Protein AF-A0A7X3YCK4-F1 (afdb_monomer_lite)

Sequence (124 aa):
MWARGAPGFRAGRAHLFTDPRLAWAATYVLEARKTKKTKPAGSGEANAFGLFGTGGNVWEWTGSCWQRTYETGADPVSRRNCGVRVLQGEHRSYMPVFVRDIGSGGCSIRPMPGNFGFRVVRDL

Secondary structure (DSSP, 8-state):
---------------S-SSGGGHHHHHHHHSPPPP-----TT-S-B-TTS-BSTTSSSEEEEEEEEEEEEEETTEEEEEEEEEEEEEESSS-EEEE---SS-------SS-----EEE------

Foldseek 3Di:
DDDDDDPPPPPPPPQPDPDPVCSVVVCVVPPDDDDLAADPAPPDDADPVRHPQQAARAWAWDQAFDKDWDPDPPDIDIDTDRQWTWTGYVDIDIDGDDDVDPPPPDDCPDDPSPGHDHDDDDDD

pLDDT: mean 75.72, std 18.62, range [26.47, 97.06]

Structure (mmCIF, N/CA/C/O backbone):
data_AF-A0A7X3YCK4-F1
#
_entry.id   AF-A0A7X3YCK4-F1
#
loop_
_atom_site.group_PDB
_atom_site.id
_atom_site.type_symbol
_atom_site.label_atom_id
_atom_site.label_alt_id
_atom_site.label_comp_id
_atom_site.label_asym_id
_atom_site.label_entity_id
_atom_site.label_seq_id
_atom_site.pdbx_PDB_ins_code
_atom_site.Cartn_x
_atom_site.Cartn_y
_atom_site.Cartn_z
_atom_site.occupancy
_atom_site.B_iso_or_equiv
_atom_site.auth_seq_id
_atom_site.auth_comp_id
_atom_site.auth_asym_id
_atom_site.auth_atom_id
_atom_site.pdbx_PDB_model_num
ATOM 1 N N . MET A 1 1 ? -14.922 36.651 52.379 1.00 32.84 1 MET A N 1
ATOM 2 C CA . MET A 1 1 ? -15.053 37.677 51.327 1.00 32.84 1 MET A CA 1
ATOM 3 C C . MET A 1 1 ? -13.773 37.656 50.481 1.00 32.84 1 MET A C 1
ATOM 5 O O . MET A 1 1 ? -12.752 38.116 50.955 1.00 32.84 1 MET A O 1
ATOM 9 N N . TRP A 1 2 ? -13.872 37.075 49.276 1.00 26.47 2 TRP A N 1
ATOM 10 C CA . TRP A 1 2 ? -13.048 37.269 48.064 1.00 26.47 2 TRP A CA 1
ATOM 11 C C . TRP A 1 2 ? -11.652 36.624 47.957 1.00 26.47 2 TRP A C 1
ATOM 13 O O . TRP A 1 2 ? -10.751 36.809 48.766 1.00 26.47 2 TRP A O 1
ATOM 23 N N . ALA A 1 3 ? -11.534 35.863 46.866 1.00 38.97 3 ALA A N 1
ATOM 24 C CA . ALA A 1 3 ? -10.400 35.099 46.377 1.00 38.97 3 ALA A CA 1
ATOM 25 C C . ALA A 1 3 ? -9.369 35.971 45.651 1.00 38.97 3 ALA A C 1
ATOM 27 O O . ALA A 1 3 ? -9.733 36.986 45.062 1.00 38.97 3 ALA A O 1
ATOM 28 N N . ARG A 1 4 ? -8.128 35.484 45.541 1.00 36.50 4 ARG A N 1
ATOM 29 C CA . ARG A 1 4 ? -7.307 35.691 44.339 1.00 36.50 4 ARG A CA 1
ATOM 30 C C . ARG A 1 4 ? -6.589 34.394 43.988 1.00 36.50 4 ARG A C 1
ATOM 32 O O . ARG A 1 4 ? -5.555 34.061 44.554 1.00 36.50 4 ARG A O 1
ATOM 39 N N . GLY A 1 5 ? -7.210 33.649 43.074 1.00 33.53 5 GLY A N 1
ATOM 40 C CA . GLY A 1 5 ? -6.580 32.532 42.387 1.00 33.53 5 GLY A CA 1
ATOM 41 C C . GLY A 1 5 ? -5.366 33.017 41.601 1.00 33.53 5 GLY A C 1
ATOM 42 O O . GLY A 1 5 ? -5.379 34.109 41.028 1.00 33.53 5 GLY A O 1
ATOM 43 N N . ALA A 1 6 ? -4.317 32.198 41.597 1.00 36.75 6 ALA A N 1
ATOM 44 C CA . ALA A 1 6 ? -3.187 32.376 40.703 1.00 36.75 6 ALA A CA 1
ATOM 45 C C . ALA A 1 6 ? -3.699 32.463 39.254 1.00 36.75 6 ALA A C 1
ATOM 47 O O . ALA A 1 6 ? -4.613 31.712 38.892 1.00 36.75 6 ALA A O 1
ATOM 48 N N . PRO A 1 7 ? -3.162 33.370 38.421 1.00 36.12 7 PRO A N 1
ATOM 49 C CA . PRO A 1 7 ? -3.589 33.471 37.040 1.00 36.12 7 PRO A CA 1
ATOM 50 C C . PRO A 1 7 ? -3.271 32.148 36.347 1.00 3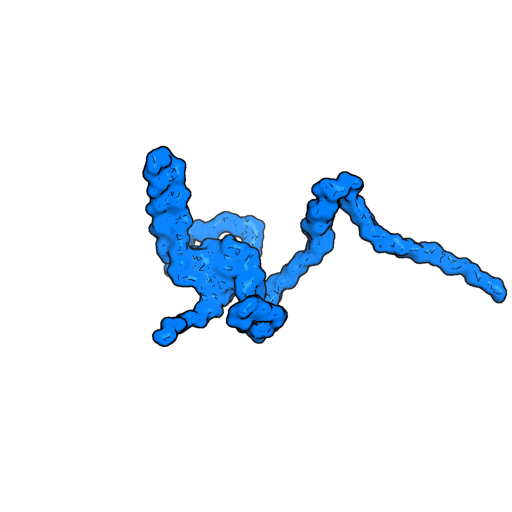6.12 7 PRO A C 1
ATOM 52 O O . PRO A 1 7 ? -2.113 31.758 36.198 1.00 36.12 7 PRO A O 1
ATOM 55 N N . GLY A 1 8 ? -4.329 31.438 35.957 1.00 35.50 8 GLY A N 1
ATOM 56 C CA . GLY A 1 8 ? -4.221 30.280 35.093 1.00 35.50 8 GLY A CA 1
ATOM 57 C C . GLY A 1 8 ? -3.526 30.710 33.811 1.00 35.50 8 GLY A C 1
ATOM 58 O O . GLY A 1 8 ? -4.070 31.502 33.039 1.00 35.50 8 GLY A O 1
ATOM 59 N N . PHE A 1 9 ? -2.319 30.193 33.589 1.00 37.59 9 PHE A N 1
ATOM 60 C CA . PHE A 1 9 ? -1.688 30.223 32.282 1.00 37.59 9 PHE A CA 1
ATOM 61 C C . PHE A 1 9 ? -2.628 29.498 31.319 1.00 37.59 9 PHE A C 1
ATOM 63 O O . PHE A 1 9 ? -2.684 28.269 31.275 1.00 37.59 9 PHE A O 1
ATOM 70 N N . ARG A 1 10 ? -3.405 30.263 30.548 1.00 44.47 10 ARG A N 1
ATOM 71 C CA . ARG A 1 10 ? -3.998 29.745 29.321 1.00 44.47 10 ARG A CA 1
ATOM 72 C C . ARG A 1 10 ? -2.817 29.361 28.445 1.00 44.47 10 ARG A C 1
ATOM 74 O O . ARG A 1 10 ? -2.119 30.239 27.947 1.00 44.47 10 ARG A O 1
ATOM 81 N N . ALA A 1 11 ? -2.575 28.063 28.300 1.00 45.72 11 ALA A N 1
ATOM 82 C CA . ALA A 1 11 ? -1.629 27.532 27.334 1.00 45.72 11 ALA A CA 1
ATOM 83 C C . ALA A 1 11 ? -2.154 27.840 25.921 1.00 45.72 11 ALA A C 1
ATOM 85 O O . ALA A 1 11 ? -2.737 26.993 25.249 1.00 45.72 11 ALA A O 1
ATOM 86 N N . GLY A 1 12 ? -2.003 29.092 25.482 1.00 46.66 12 GLY A N 1
ATOM 87 C CA . GLY A 1 12 ? -2.001 29.414 24.066 1.00 46.66 12 GLY A CA 1
ATOM 88 C C . GLY A 1 12 ? -0.869 28.608 23.446 1.00 46.66 12 GLY A C 1
ATOM 89 O O . GLY A 1 12 ? 0.235 28.599 23.991 1.00 46.66 12 GLY A O 1
ATOM 90 N N . ARG A 1 13 ? -1.156 27.859 22.375 1.00 59.62 13 ARG A N 1
ATOM 91 C CA . ARG A 1 13 ? -0.141 27.075 21.661 1.00 59.62 13 ARG A CA 1
ATOM 92 C C . ARG A 1 13 ? 1.028 28.008 21.351 1.00 59.62 13 ARG A C 1
ATOM 94 O O . ARG A 1 13 ? 0.861 28.925 20.553 1.00 59.62 13 ARG A O 1
ATOM 101 N N . ALA A 1 14 ? 2.170 27.806 22.008 1.00 61.19 14 ALA A N 1
ATOM 102 C CA . ALA A 1 14 ? 3.365 28.579 21.719 1.00 61.19 14 ALA A CA 1
ATOM 103 C C . ALA A 1 14 ? 3.671 28.397 20.230 1.00 61.19 14 ALA A C 1
ATOM 105 O O . ALA A 1 14 ? 3.872 27.273 19.762 1.00 61.19 14 ALA A O 1
ATOM 106 N N . HIS A 1 15 ? 3.612 29.487 19.473 1.00 66.25 15 HIS A N 1
ATOM 107 C CA . HIS A 1 15 ? 3.941 29.456 18.060 1.00 66.25 15 HIS A CA 1
ATOM 108 C C . HIS A 1 15 ? 5.436 29.148 17.948 1.00 66.25 15 HIS A C 1
ATOM 110 O O . HIS A 1 15 ? 6.265 29.986 18.288 1.00 66.25 15 HIS A O 1
ATOM 116 N N . LEU A 1 16 ? 5.778 27.932 17.505 1.00 74.06 16 LEU A N 1
ATOM 117 C CA . LEU A 1 16 ? 7.174 27.527 17.287 1.00 74.06 16 LEU A CA 1
ATOM 118 C C . LEU A 1 16 ? 7.878 28.432 16.264 1.00 74.06 16 LEU A C 1
ATOM 120 O O . LEU A 1 16 ? 9.092 28.593 16.319 1.00 74.06 16 LEU A O 1
ATOM 124 N N . PHE A 1 17 ? 7.103 29.039 15.361 1.00 80.38 17 PHE A N 1
ATOM 125 C CA . PHE A 1 17 ? 7.555 30.023 14.386 1.00 80.38 17 PHE A CA 1
ATOM 126 C C . PHE A 1 17 ? 6.592 31.209 14.361 1.00 80.38 17 PHE A C 1
ATOM 128 O O . PHE A 1 17 ? 5.380 31.027 14.462 1.00 80.38 17 PHE A O 1
ATOM 135 N N . THR A 1 18 ? 7.130 32.415 14.196 1.00 81.56 18 THR A N 1
ATOM 136 C CA . THR A 1 18 ? 6.361 33.666 14.116 1.00 81.56 18 THR A CA 1
ATOM 137 C C . THR A 1 18 ? 5.949 34.034 12.688 1.00 81.56 18 THR A C 1
ATOM 139 O O . THR A 1 18 ? 4.989 34.781 12.517 1.00 81.56 18 THR A O 1
ATOM 142 N N . ASP A 1 19 ? 6.625 33.502 11.660 1.00 86.00 19 ASP A N 1
ATOM 143 C CA . ASP A 1 19 ? 6.233 33.696 10.257 1.00 86.00 19 ASP A CA 1
ATOM 144 C C . ASP A 1 19 ? 5.013 32.813 9.916 1.00 86.00 19 ASP A C 1
ATOM 146 O O . ASP A 1 19 ? 5.108 31.582 10.006 1.00 86.00 19 ASP A O 1
ATOM 150 N N . PRO A 1 20 ? 3.876 33.388 9.477 1.00 83.75 20 PRO A N 1
ATOM 151 C CA . PRO A 1 20 ? 2.691 32.620 9.096 1.00 83.75 20 PRO A CA 1
ATOM 152 C C . PRO A 1 20 ? 2.941 31.627 7.950 1.00 83.75 20 PRO A C 1
ATOM 154 O O . PRO A 1 20 ? 2.251 30.611 7.867 1.00 83.75 20 PRO A O 1
ATOM 157 N N . ARG A 1 21 ? 3.959 31.842 7.104 1.00 85.25 21 ARG A N 1
ATOM 158 C CA . ARG A 1 21 ? 4.362 30.882 6.059 1.00 85.25 21 ARG A CA 1
ATOM 159 C C . ARG A 1 21 ? 4.951 29.592 6.621 1.00 85.25 21 ARG A C 1
ATOM 161 O O . ARG A 1 21 ? 4.995 28.594 5.910 1.00 85.25 21 ARG A O 1
ATOM 168 N N . LEU A 1 22 ? 5.397 29.598 7.876 1.00 83.56 22 LEU A N 1
ATOM 169 C CA . LEU A 1 22 ? 5.973 28.447 8.575 1.00 83.56 22 LEU A CA 1
ATOM 170 C C . LEU A 1 22 ? 4.986 27.793 9.549 1.00 83.56 22 LEU A C 1
ATOM 172 O O . LEU A 1 22 ? 5.351 26.851 10.254 1.00 83.56 22 LEU A O 1
ATOM 176 N N . ALA A 1 23 ? 3.722 28.231 9.570 1.00 79.62 23 ALA A N 1
ATOM 177 C CA . ALA A 1 23 ? 2.696 27.636 10.423 1.00 79.62 23 ALA A CA 1
ATOM 178 C C . ALA A 1 23 ? 2.536 26.121 10.179 1.00 79.62 23 ALA A C 1
ATOM 180 O O . ALA A 1 23 ? 2.332 25.365 11.125 1.00 79.62 23 ALA A O 1
ATOM 181 N N . TRP A 1 24 ? 2.719 25.662 8.935 1.00 80.06 24 TRP A N 1
ATOM 182 C CA . TRP A 1 24 ? 2.699 24.238 8.582 1.00 80.06 24 TRP A CA 1
ATOM 183 C C . TRP A 1 24 ? 3.881 23.450 9.176 1.00 80.06 24 TRP A C 1
ATOM 185 O O . TRP A 1 24 ? 3.744 22.266 9.471 1.00 80.06 24 TRP A O 1
ATOM 195 N N . ALA A 1 25 ? 5.043 24.081 9.371 1.00 81.38 25 ALA A N 1
ATOM 196 C CA . ALA A 1 25 ? 6.237 23.418 9.893 1.00 81.38 25 ALA A CA 1
ATOM 197 C C . ALA A 1 25 ? 6.115 23.157 11.400 1.00 81.38 25 ALA A C 1
ATOM 199 O O . ALA A 1 25 ? 6.599 22.141 11.899 1.00 81.38 25 ALA A O 1
ATOM 200 N N . ALA A 1 26 ? 5.404 24.031 12.123 1.00 77.44 26 ALA A N 1
ATOM 201 C CA . ALA A 1 26 ? 5.047 23.786 13.518 1.00 77.44 26 ALA A CA 1
ATOM 202 C C . ALA A 1 26 ? 4.198 22.513 13.660 1.00 77.44 26 ALA A C 1
ATOM 204 O O . ALA A 1 26 ? 4.383 21.762 14.616 1.00 77.44 26 ALA A O 1
ATOM 205 N N . THR A 1 27 ? 3.330 22.225 12.684 1.00 72.94 27 THR A N 1
ATOM 206 C CA . THR A 1 27 ? 2.539 20.989 12.634 1.00 72.94 27 THR A CA 1
ATOM 207 C C . THR A 1 27 ? 3.434 19.750 12.659 1.00 72.94 27 THR A C 1
ATOM 209 O O . THR A 1 27 ? 3.176 18.840 13.433 1.00 72.94 27 THR A O 1
ATOM 212 N N . TYR A 1 28 ? 4.551 19.744 11.925 1.00 71.38 28 TYR A N 1
ATOM 213 C CA . TYR A 1 28 ? 5.476 18.603 11.897 1.00 71.38 28 TYR A CA 1
ATOM 214 C C . TYR A 1 28 ? 6.107 18.287 13.264 1.00 71.38 28 TYR A C 1
ATOM 216 O O . TYR A 1 28 ? 6.343 17.127 13.595 1.00 71.38 28 TYR A O 1
ATOM 224 N N . VAL A 1 29 ? 6.397 19.318 14.061 1.00 74.88 29 VAL A N 1
ATOM 225 C CA . VAL A 1 29 ? 7.022 19.170 15.386 1.00 74.88 29 VAL A CA 1
ATOM 226 C C . VAL A 1 29 ? 5.985 18.842 16.461 1.00 74.88 29 VAL A C 1
ATOM 228 O O . VAL A 1 29 ? 6.278 18.103 17.399 1.00 74.88 29 VAL A O 1
ATOM 231 N N . LEU A 1 30 ? 4.782 19.407 16.338 1.00 74.38 30 LEU A N 1
ATOM 232 C CA . LEU A 1 30 ? 3.725 19.302 17.344 1.00 74.38 30 LEU A CA 1
ATOM 233 C C . LEU A 1 30 ? 2.806 18.098 17.136 1.00 74.38 30 LEU A C 1
ATOM 235 O O . LEU A 1 30 ? 2.142 17.678 18.086 1.00 74.38 30 LEU A O 1
ATOM 239 N N . GLU A 1 31 ? 2.731 17.546 15.924 1.00 74.25 31 GLU A N 1
ATOM 240 C CA . GLU A 1 31 ? 1.935 16.354 15.671 1.00 74.25 31 GLU A CA 1
ATOM 241 C C . GLU A 1 31 ? 2.469 15.174 16.479 1.00 74.25 31 GLU A C 1
ATOM 243 O O . GLU A 1 31 ? 3.630 14.764 16.386 1.00 74.25 31 GLU A O 1
ATOM 248 N N . ALA A 1 32 ? 1.581 14.601 17.290 1.00 69.12 32 ALA A N 1
ATOM 249 C CA . ALA A 1 32 ? 1.892 13.402 18.037 1.00 69.12 32 ALA A CA 1
ATOM 250 C C . ALA A 1 32 ? 2.276 12.282 17.064 1.00 69.12 32 ALA A C 1
ATOM 252 O O . ALA A 1 32 ? 1.579 12.014 16.082 1.00 69.12 32 ALA A O 1
ATOM 253 N N . ARG A 1 33 ? 3.371 11.578 17.370 1.00 67.06 33 ARG A N 1
ATOM 254 C CA . ARG A 1 33 ? 3.748 10.368 16.636 1.00 67.06 33 ARG A CA 1
ATOM 255 C C . ARG A 1 33 ? 2.565 9.405 16.613 1.00 67.06 33 ARG A C 1
ATOM 257 O O . ARG A 1 33 ? 2.134 8.925 17.663 1.00 67.06 33 ARG A O 1
ATOM 264 N N . LYS A 1 34 ? 2.071 9.088 15.413 1.00 67.81 34 LYS A N 1
ATOM 265 C CA . LYS A 1 34 ? 1.031 8.073 15.240 1.00 67.81 34 LYS A CA 1
ATOM 266 C C . LYS A 1 34 ? 1.504 6.749 15.840 1.00 67.81 34 LYS A C 1
ATOM 268 O O . LYS A 1 34 ? 2.651 6.331 15.651 1.00 67.81 34 LYS A O 1
ATOM 273 N N . THR A 1 35 ? 0.608 6.087 16.568 1.00 71.94 35 THR A N 1
ATOM 274 C CA . THR A 1 35 ? 0.858 4.733 17.064 1.00 71.94 35 THR A CA 1
ATOM 275 C C . THR A 1 35 ? 1.128 3.796 15.891 1.00 71.94 35 THR A C 1
ATOM 277 O O . THR A 1 35 ? 0.390 3.790 14.909 1.00 71.94 35 THR A O 1
ATOM 280 N N . LYS A 1 36 ? 2.181 2.984 16.005 1.00 73.06 36 LYS A N 1
ATOM 281 C CA . LYS A 1 36 ? 2.497 1.932 15.031 1.00 73.06 36 LYS A CA 1
ATOM 282 C C . LYS A 1 36 ? 1.724 0.632 15.295 1.00 73.06 36 LYS A C 1
ATOM 284 O O . LYS A 1 36 ? 2.047 -0.387 14.699 1.00 73.06 36 LYS A O 1
ATOM 289 N N . LYS A 1 37 ? 0.749 0.617 16.211 1.00 83.50 37 LYS A N 1
ATOM 290 C CA . LYS A 1 37 ? -0.068 -0.577 16.475 1.00 83.50 37 LYS A CA 1
ATOM 291 C C . LYS A 1 37 ? -1.118 -0.755 15.385 1.00 83.50 37 LYS A C 1
ATOM 293 O O . LYS A 1 37 ? -1.731 0.224 14.955 1.00 83.50 37 LYS A O 1
ATOM 298 N N . THR A 1 38 ? -1.345 -2.001 14.986 1.00 87.38 38 THR A N 1
ATOM 299 C CA . THR A 1 38 ? -2.475 -2.331 14.124 1.00 87.38 38 THR A CA 1
ATOM 300 C C . THR A 1 38 ? -3.797 -2.124 14.866 1.00 87.38 38 THR A C 1
ATOM 302 O O . THR A 1 38 ? -3.873 -2.164 16.096 1.00 87.38 38 THR A O 1
ATOM 305 N N . LYS A 1 39 ? -4.849 -1.870 14.096 1.00 89.69 39 LYS A N 1
ATOM 306 C CA . LYS A 1 39 ? -6.242 -1.771 14.527 1.00 89.69 39 LYS A CA 1
ATOM 307 C C . LYS A 1 39 ? -7.018 -2.975 13.977 1.00 89.69 39 LYS A C 1
ATOM 309 O O . LYS A 1 39 ? -6.607 -3.519 12.945 1.00 89.69 39 LYS A O 1
ATOM 314 N N . PRO A 1 40 ? -8.144 -3.368 14.604 1.00 92.75 40 PRO A N 1
ATOM 315 C CA . PRO A 1 40 ? -9.044 -4.374 14.045 1.00 92.75 40 PRO A CA 1
ATOM 316 C C . PRO A 1 40 ? -9.421 -4.058 12.590 1.00 92.75 40 PRO A C 1
ATOM 318 O O . PRO A 1 40 ? -9.584 -2.890 12.224 1.00 92.75 40 PRO A O 1
ATOM 321 N N . ALA A 1 41 ? -9.566 -5.087 11.756 1.00 90.25 41 ALA A N 1
ATOM 322 C CA . ALA A 1 41 ? -10.019 -4.913 10.378 1.00 90.25 41 ALA A CA 1
ATOM 323 C C . ALA A 1 41 ? -11.387 -4.203 10.341 1.00 90.25 41 ALA A C 1
ATOM 325 O O . ALA A 1 41 ? -12.221 -4.419 11.215 1.00 90.25 41 ALA A O 1
ATOM 326 N N . GLY A 1 42 ? -11.599 -3.325 9.358 1.00 88.94 42 GLY A N 1
ATOM 327 C CA . GLY A 1 42 ? -12.822 -2.514 9.274 1.00 88.94 42 GLY A CA 1
ATOM 328 C C . GLY A 1 42 ? -12.858 -1.295 10.205 1.00 88.94 42 GLY A C 1
ATOM 329 O O . GLY A 1 42 ? -13.832 -0.556 10.193 1.00 88.94 42 GLY A O 1
ATOM 330 N N . SER A 1 43 ? -11.809 -1.044 10.996 1.00 89.75 43 SER A N 1
ATOM 331 C CA . SER A 1 43 ? -11.736 0.172 11.815 1.00 89.75 43 SER A CA 1
ATOM 332 C C . SER A 1 43 ? -11.585 1.434 10.959 1.00 89.75 43 SER A C 1
ATOM 334 O O . SER A 1 43 ? -10.785 1.463 10.022 1.00 89.75 43 SER A O 1
ATOM 336 N N . GLY A 1 44 ? -12.240 2.517 11.384 1.00 86.62 44 GLY A N 1
ATOM 337 C CA . GLY A 1 44 ? -12.177 3.824 10.729 1.00 86.62 44 GLY A CA 1
ATOM 338 C C . GLY A 1 44 ? -13.265 4.004 9.675 1.00 86.62 44 GLY A C 1
ATOM 339 O O . GLY A 1 44 ? -14.268 3.298 9.680 1.00 86.62 44 GLY A O 1
ATOM 340 N N . GLU A 1 45 ? -13.066 4.972 8.789 1.00 90.44 45 GLU A N 1
ATOM 341 C CA . GLU A 1 45 ? -14.013 5.279 7.71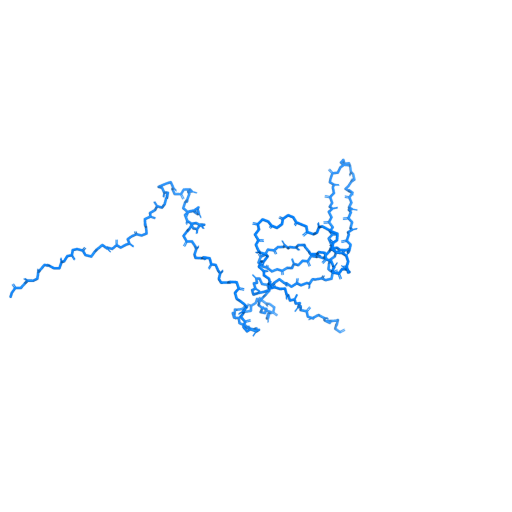8 1.00 90.44 45 GLU A CA 1
ATOM 342 C C . GLU A 1 45 ? -13.659 4.518 6.438 1.00 90.44 45 GLU A C 1
ATOM 344 O O . GLU A 1 45 ? -12.482 4.320 6.110 1.00 90.44 45 GLU A O 1
ATOM 349 N N . ALA A 1 46 ? -14.692 4.087 5.718 1.00 94.94 46 ALA A N 1
ATOM 350 C CA . ALA A 1 46 ? -14.537 3.532 4.385 1.00 94.94 46 ALA A CA 1
ATOM 351 C C . ALA A 1 46 ? -14.306 4.647 3.359 1.00 94.94 46 ALA A C 1
ATOM 353 O O . ALA A 1 46 ? -14.829 5.753 3.488 1.00 94.94 46 ALA A O 1
ATOM 354 N N . ASN A 1 47 ? -13.559 4.337 2.301 1.00 92.69 47 ASN A N 1
ATOM 355 C CA . ASN A 1 47 ? -13.500 5.203 1.127 1.00 92.69 47 ASN A CA 1
ATOM 356 C C . ASN A 1 47 ? -14.809 5.128 0.308 1.00 92.69 47 ASN A C 1
ATOM 358 O O . ASN A 1 47 ? -15.709 4.345 0.611 1.00 92.69 47 ASN A O 1
ATOM 362 N N . ALA A 1 48 ? -14.892 5.901 -0.780 1.00 97.06 48 ALA A N 1
ATOM 363 C CA . ALA A 1 48 ? -16.062 5.946 -1.667 1.00 97.06 48 ALA A CA 1
ATOM 364 C C . ALA A 1 48 ? -16.465 4.587 -2.286 1.00 97.06 48 ALA A C 1
ATOM 366 O O . ALA A 1 48 ? -17.567 4.457 -2.806 1.00 97.06 48 ALA A O 1
ATOM 367 N N . PHE A 1 49 ? -15.595 3.574 -2.218 1.00 94.88 49 PHE A N 1
ATOM 368 C CA . PHE A 1 49 ? -15.839 2.215 -2.710 1.00 94.88 49 PHE A CA 1
ATOM 369 C C . PHE A 1 49 ? -16.195 1.223 -1.590 1.00 94.88 49 PHE A C 1
ATOM 371 O O . PHE A 1 49 ? -16.224 0.018 -1.824 1.00 94.88 49 PHE A O 1
ATOM 378 N N . GLY A 1 50 ? -16.414 1.697 -0.359 1.00 95.06 50 GLY A N 1
ATOM 379 C CA . GLY A 1 50 ? -16.712 0.837 0.788 1.00 95.06 50 GLY A CA 1
ATOM 380 C C . GLY A 1 50 ? -15.492 0.093 1.347 1.00 95.06 50 GLY A C 1
ATOM 381 O O . GLY A 1 50 ? -15.650 -0.840 2.133 1.00 95.06 50 GLY A O 1
ATOM 382 N N . LEU A 1 51 ? -14.267 0.472 0.960 1.00 93.56 51 LEU A N 1
ATOM 383 C CA . LEU A 1 51 ? -13.044 -0.183 1.429 1.00 93.56 51 LEU A CA 1
ATOM 384 C C . LEU A 1 51 ? -12.479 0.520 2.664 1.00 93.56 51 LEU A C 1
ATOM 386 O O . LEU A 1 51 ? -12.256 1.730 2.662 1.00 93.56 51 LEU A O 1
ATOM 390 N N . PHE A 1 52 ? -12.167 -0.268 3.691 1.00 94.19 52 PHE A N 1
ATOM 391 C CA . PHE A 1 52 ? -11.553 0.199 4.933 1.00 94.19 52 PHE A CA 1
ATOM 392 C C . PHE A 1 52 ? -10.035 0.001 4.923 1.00 94.19 52 PHE A C 1
ATOM 394 O O . PHE A 1 52 ? -9.525 -0.986 4.380 1.00 94.19 52 PHE A O 1
ATOM 401 N N . GLY A 1 53 ? -9.321 0.909 5.593 1.00 88.94 53 GLY A N 1
ATOM 402 C CA . GLY A 1 53 ? -7.897 0.748 5.902 1.00 88.94 53 GLY A CA 1
ATOM 403 C C . GLY A 1 53 ? -6.936 0.901 4.719 1.00 88.94 53 GLY A C 1
ATOM 404 O O . GLY A 1 53 ? -5.764 0.599 4.873 1.00 88.94 53 GLY A O 1
ATOM 405 N N . THR A 1 54 ? -7.373 1.400 3.559 1.00 88.88 54 THR A N 1
ATOM 406 C CA . THR A 1 54 ? -6.529 1.477 2.345 1.00 88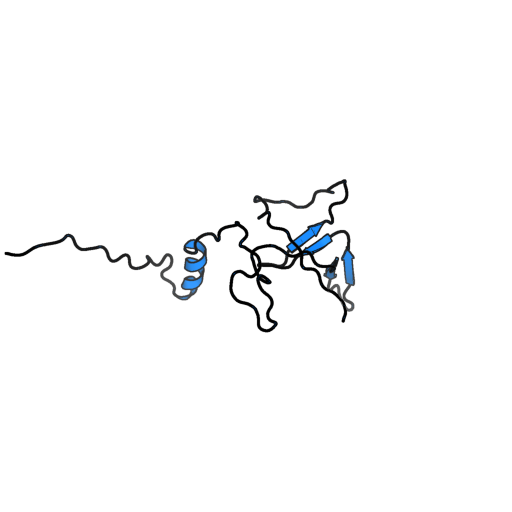.88 54 THR A CA 1
ATOM 407 C C . THR A 1 54 ? -5.371 2.484 2.429 1.00 88.88 54 THR A C 1
ATOM 409 O O . THR A 1 54 ? -4.503 2.485 1.564 1.00 88.88 54 THR A O 1
ATOM 412 N N . GLY A 1 55 ? -5.355 3.362 3.437 1.00 84.12 55 GLY A N 1
ATOM 413 C CA . GLY A 1 55 ? -4.345 4.414 3.620 1.00 84.12 55 GLY A CA 1
ATOM 414 C C . GLY A 1 55 ? -3.615 4.365 4.963 1.00 84.12 55 GLY A C 1
ATOM 415 O O . GLY A 1 55 ? -3.056 5.373 5.377 1.00 84.12 55 GLY A O 1
ATOM 416 N N . GLY A 1 56 ? -3.662 3.243 5.688 1.00 82.81 56 GLY A N 1
ATOM 417 C CA . GLY A 1 56 ? -3.049 3.113 7.013 1.00 82.81 56 GLY A CA 1
ATOM 418 C C . GLY A 1 56 ? -3.276 1.733 7.630 1.00 82.81 56 GLY A C 1
ATOM 419 O O . GLY A 1 56 ? -3.744 0.829 6.956 1.00 82.81 56 GLY A O 1
ATOM 420 N N . ASN A 1 57 ? -2.981 1.566 8.924 1.00 88.06 57 ASN A N 1
ATOM 421 C CA . ASN A 1 57 ? -2.985 0.276 9.646 1.00 88.06 57 ASN A CA 1
ATOM 422 C C . ASN A 1 57 ? -1.796 -0.633 9.280 1.00 88.06 57 ASN A C 1
ATOM 424 O O . ASN A 1 57 ? -0.941 -0.910 10.127 1.00 88.06 57 ASN A O 1
ATOM 428 N N . VAL A 1 58 ? -1.729 -1.045 8.015 1.00 88.44 58 VAL A N 1
ATOM 429 C CA . VAL A 1 58 ? -0.678 -1.897 7.449 1.00 88.44 58 VAL A CA 1
ATOM 430 C C . VAL A 1 58 ? -0.274 -1.371 6.072 1.00 88.44 58 VAL A C 1
ATOM 432 O O . VAL A 1 58 ? -1.057 -0.704 5.400 1.00 88.44 58 VAL A O 1
ATOM 435 N N . TRP A 1 59 ? 0.933 -1.702 5.629 1.00 89.88 59 TRP A N 1
ATOM 436 C CA . TRP A 1 59 ? 1.253 -1.669 4.207 1.00 89.88 59 TRP A CA 1
ATOM 437 C C . TRP A 1 59 ? 0.734 -2.937 3.533 1.00 89.88 59 TRP A C 1
ATOM 439 O O . TRP A 1 59 ? 1.037 -4.042 3.980 1.00 89.88 59 TRP A O 1
ATOM 449 N N . GLU A 1 60 ? -0.015 -2.782 2.449 1.00 92.19 60 GLU A N 1
ATOM 450 C CA . GLU A 1 60 ? -0.584 -3.877 1.671 1.00 92.19 60 GLU A CA 1
ATOM 451 C C . GLU A 1 60 ? 0.343 -4.241 0.501 1.00 92.19 60 GLU A C 1
ATOM 453 O O . GLU A 1 60 ? 0.678 -3.398 -0.340 1.00 92.19 60 GLU A O 1
ATOM 458 N N . TRP A 1 61 ? 0.763 -5.508 0.444 1.00 92.38 61 TRP A N 1
ATOM 459 C CA . TRP A 1 61 ? 1.463 -6.075 -0.710 1.00 92.38 61 TRP A CA 1
ATOM 460 C C . TRP A 1 61 ? 0.575 -6.046 -1.954 1.00 92.38 61 TRP A C 1
ATOM 462 O O . TRP A 1 61 ? -0.597 -6.416 -1.900 1.00 92.38 61 TRP A O 1
ATOM 472 N N . THR A 1 62 ? 1.158 -5.664 -3.092 1.00 93.50 62 THR A N 1
ATOM 473 C CA . THR A 1 62 ? 0.478 -5.697 -4.393 1.00 93.50 62 THR A CA 1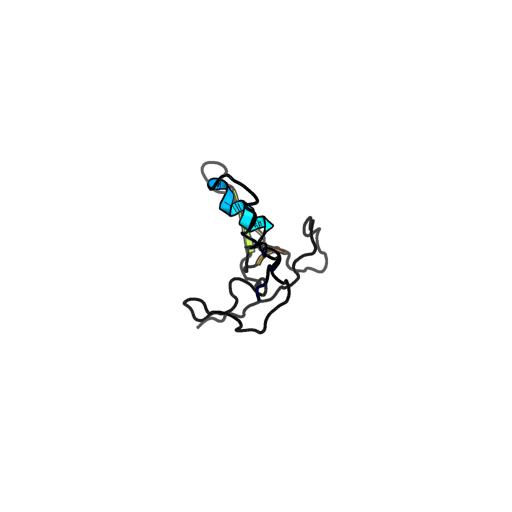
ATOM 474 C C . THR A 1 62 ? 1.189 -6.634 -5.366 1.00 93.50 62 THR A C 1
ATOM 476 O O . THR A 1 62 ? 2.384 -6.914 -5.240 1.00 93.50 62 THR A O 1
ATOM 479 N N . GLY A 1 63 ? 0.464 -7.084 -6.393 1.00 92.12 63 GLY A N 1
ATOM 480 C CA . GLY A 1 63 ? 1.046 -7.818 -7.519 1.00 92.12 63 GLY A CA 1
ATOM 481 C C . GLY A 1 63 ? 1.982 -6.969 -8.391 1.00 92.12 63 GLY A C 1
ATOM 482 O O . GLY A 1 63 ? 2.702 -7.516 -9.227 1.00 92.12 63 GLY A O 1
ATOM 483 N N . SER A 1 64 ? 2.027 -5.649 -8.195 1.00 93.00 64 SER A N 1
ATOM 484 C CA . SER A 1 64 ? 2.817 -4.733 -9.014 1.00 93.00 64 SER A CA 1
ATOM 485 C C . SER A 1 64 ? 4.314 -4.867 -8.735 1.00 93.00 64 SER A C 1
ATOM 487 O O . SER A 1 64 ? 4.776 -4.757 -7.596 1.00 93.00 64 SER A O 1
ATOM 489 N N . CYS A 1 65 ? 5.088 -5.088 -9.798 1.00 91.38 65 CYS A N 1
ATOM 490 C CA . CYS A 1 65 ? 6.547 -5.080 -9.730 1.00 91.38 65 CYS A CA 1
ATOM 491 C C . CYS A 1 65 ? 7.070 -3.649 -9.588 1.00 91.38 65 CYS A C 1
ATOM 493 O O . CYS A 1 65 ? 6.440 -2.700 -10.058 1.00 91.38 65 CYS A O 1
ATOM 495 N N . TRP A 1 66 ? 8.252 -3.496 -9.000 1.00 90.06 66 TRP A N 1
ATOM 496 C CA . TRP A 1 66 ? 8.976 -2.238 -9.088 1.00 90.06 66 TRP A CA 1
ATOM 497 C C . TRP A 1 66 ? 9.312 -1.928 -10.550 1.00 90.06 66 TRP A C 1
ATOM 499 O O . TRP A 1 66 ? 9.753 -2.799 -11.308 1.00 90.06 66 TRP A O 1
ATOM 509 N N . GLN A 1 67 ? 9.118 -0.673 -10.937 1.00 90.75 67 GLN A N 1
ATOM 510 C CA . GLN A 1 67 ? 9.476 -0.163 -12.249 1.00 90.75 67 GLN A CA 1
ATOM 511 C C . GLN A 1 67 ? 10.063 1.235 -12.097 1.00 90.75 67 GLN A C 1
ATOM 513 O O . GLN A 1 67 ? 9.545 2.058 -11.341 1.00 90.75 67 GLN A O 1
ATOM 518 N N . ARG A 1 68 ? 11.135 1.504 -12.838 1.00 87.25 68 ARG A N 1
ATOM 519 C CA . ARG A 1 68 ? 11.721 2.834 -12.966 1.00 87.25 68 ARG A CA 1
ATOM 520 C C . ARG A 1 68 ? 11.877 3.170 -14.434 1.00 87.25 68 ARG A C 1
ATOM 522 O O . ARG A 1 68 ? 12.470 2.398 -15.185 1.00 87.25 68 ARG A O 1
ATOM 529 N N . THR A 1 69 ? 11.359 4.327 -14.809 1.00 88.00 69 THR A N 1
ATOM 530 C CA . THR A 1 69 ? 11.534 4.898 -16.140 1.00 88.00 69 THR A CA 1
ATOM 531 C C . THR A 1 69 ? 12.613 5.966 -16.065 1.00 88.00 69 THR A C 1
ATOM 533 O O . THR A 1 69 ? 12.634 6.770 -15.132 1.00 88.00 69 THR A O 1
ATOM 536 N N . TYR A 1 70 ? 13.543 5.918 -17.010 1.00 83.88 70 TYR A N 1
ATOM 537 C CA . TYR A 1 70 ? 14.587 6.908 -17.197 1.00 83.88 70 TYR A CA 1
ATOM 538 C C . TYR A 1 70 ? 14.271 7.677 -18.475 1.00 83.88 70 TYR A C 1
ATOM 540 O O . TYR A 1 70 ? 14.214 7.095 -19.555 1.00 83.88 70 TYR A O 1
ATOM 548 N N . GLU A 1 71 ? 14.060 8.977 -18.336 1.00 83.69 71 GLU A N 1
ATOM 549 C CA . GLU A 1 71 ? 13.899 9.905 -19.454 1.00 83.69 71 GLU A CA 1
ATOM 550 C C . GLU A 1 71 ? 15.306 10.233 -19.981 1.00 83.69 71 GLU A C 1
ATOM 552 O O . GLU A 1 71 ? 15.940 11.196 -19.550 1.00 83.69 71 GLU A O 1
ATOM 557 N N . THR A 1 72 ? 15.872 9.361 -20.817 1.00 75.81 72 THR A N 1
ATOM 558 C CA . THR A 1 72 ? 17.206 9.558 -21.406 1.00 75.81 72 THR A CA 1
ATOM 559 C C . THR A 1 72 ? 17.075 9.876 -22.888 1.00 75.81 72 THR A C 1
ATOM 561 O O . THR A 1 72 ? 17.230 8.997 -23.729 1.00 75.81 72 THR A O 1
ATOM 564 N N . GLY A 1 73 ? 16.804 11.141 -23.209 1.00 76.31 73 GLY A N 1
ATOM 565 C CA . GLY A 1 73 ? 16.712 11.614 -24.593 1.00 76.31 73 GLY A CA 1
ATOM 566 C C . GLY A 1 73 ? 15.331 11.401 -25.215 1.00 76.31 73 GLY A C 1
ATOM 567 O O . GLY A 1 73 ? 14.325 11.616 -24.548 1.00 76.31 73 GLY A O 1
ATOM 568 N N . ALA A 1 74 ? 15.294 11.041 -26.503 1.00 76.88 74 ALA A N 1
ATOM 569 C CA . ALA A 1 74 ? 14.058 10.975 -27.289 1.00 76.88 74 ALA A CA 1
ATOM 570 C C . ALA A 1 74 ? 13.114 9.837 -26.865 1.00 76.88 74 ALA A C 1
ATOM 572 O O . ALA A 1 74 ? 11.902 9.997 -26.980 1.00 76.88 74 ALA A O 1
ATOM 573 N N . ASP A 1 75 ? 13.662 8.738 -26.331 1.00 80.56 75 ASP A N 1
ATOM 574 C CA . ASP A 1 75 ? 12.888 7.561 -25.939 1.00 80.56 75 ASP A CA 1
ATOM 575 C C . ASP A 1 75 ? 13.086 7.218 -24.451 1.00 80.56 75 ASP A C 1
ATOM 577 O O . ASP A 1 75 ? 14.221 7.025 -23.993 1.00 80.56 75 ASP A O 1
ATOM 581 N N . PRO A 1 76 ? 12.000 7.098 -23.666 1.00 81.06 76 PRO A N 1
ATOM 582 C CA . PRO A 1 76 ? 12.088 6.702 -22.270 1.00 81.06 76 PRO A CA 1
ATOM 583 C C . PRO A 1 76 ? 12.469 5.220 -22.136 1.00 81.06 76 PRO A C 1
ATOM 585 O O . PRO A 1 76 ? 11.823 4.330 -22.688 1.00 81.06 76 PRO A O 1
ATOM 588 N N . VAL A 1 77 ? 13.485 4.925 -21.320 1.00 83.50 77 VAL A N 1
ATOM 589 C CA . VAL A 1 77 ? 13.911 3.550 -21.020 1.00 83.50 77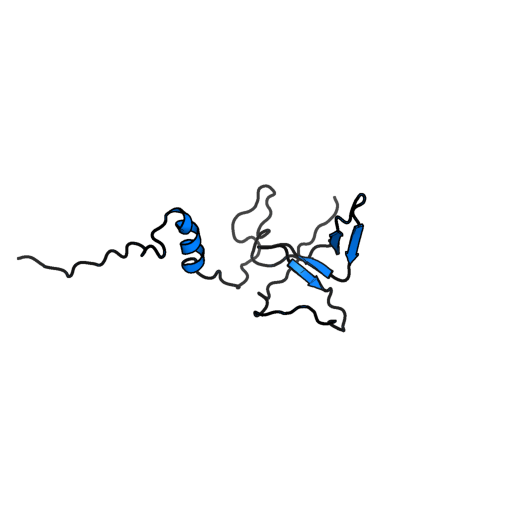 VAL A CA 1
ATOM 590 C C . VAL A 1 77 ? 13.275 3.089 -19.712 1.00 83.50 77 VAL A C 1
ATOM 592 O O . VAL A 1 77 ? 13.588 3.609 -18.639 1.00 83.50 77 VAL A O 1
ATOM 595 N N . SER A 1 78 ? 12.415 2.069 -19.758 1.00 86.62 78 SER A N 1
ATOM 596 C CA . SER A 1 78 ? 11.813 1.476 -18.555 1.00 86.62 78 SER A CA 1
ATOM 597 C C . SER A 1 78 ? 12.541 0.210 -18.099 1.00 86.62 78 SER A C 1
ATOM 599 O O . SER A 1 78 ? 12.691 -0.737 -18.870 1.00 86.62 78 SER A O 1
ATOM 601 N N . ARG A 1 79 ? 12.934 0.146 -16.821 1.00 86.56 79 ARG A N 1
ATOM 602 C CA . ARG A 1 79 ? 13.433 -1.074 -16.167 1.00 86.56 79 ARG A CA 1
ATOM 603 C C . ARG A 1 79 ? 12.400 -1.605 -15.183 1.00 86.56 79 ARG A C 1
ATOM 605 O O . ARG A 1 79 ? 11.988 -0.887 -14.273 1.00 86.56 79 ARG A O 1
ATOM 612 N N . ARG A 1 80 ? 12.026 -2.877 -15.336 1.00 90.44 80 ARG A N 1
ATOM 613 C CA . ARG A 1 80 ? 11.093 -3.595 -14.457 1.00 90.44 80 ARG A CA 1
ATOM 614 C C . ARG A 1 80 ? 11.843 -4.659 -13.655 1.00 90.44 80 ARG A C 1
ATOM 616 O O . ARG A 1 80 ? 12.575 -5.454 -14.233 1.00 90.44 80 ARG A O 1
ATOM 623 N N . ASN A 1 81 ? 11.641 -4.691 -12.339 1.00 88.12 81 ASN A N 1
ATOM 624 C CA . ASN A 1 81 ? 12.198 -5.702 -11.439 1.00 88.12 81 ASN A CA 1
ATOM 625 C C . ASN A 1 81 ? 11.084 -6.291 -10.563 1.00 88.12 81 ASN A C 1
ATOM 627 O O . ASN A 1 81 ? 10.554 -5.614 -9.687 1.00 88.12 81 ASN A O 1
ATOM 631 N N . CYS A 1 82 ? 10.738 -7.560 -10.787 1.00 89.44 82 CYS A N 1
ATOM 632 C CA . CYS A 1 82 ? 9.702 -8.264 -10.021 1.00 89.44 82 CYS A CA 1
ATOM 633 C C . CYS A 1 82 ? 10.219 -8.954 -8.749 1.00 89.44 82 CYS A C 1
ATOM 635 O O . CYS A 1 82 ? 9.410 -9.444 -7.960 1.00 89.44 82 CYS A O 1
ATOM 637 N N . GLY A 1 83 ? 11.538 -8.941 -8.517 1.00 87.00 83 GLY A N 1
ATOM 638 C CA . GLY A 1 83 ? 12.136 -9.290 -7.228 1.00 87.00 83 GLY A CA 1
ATOM 639 C C . GLY A 1 83 ? 11.843 -8.254 -6.142 1.00 87.00 83 GLY A C 1
ATOM 640 O O . GLY A 1 83 ? 12.041 -8.539 -4.970 1.00 87.00 83 GLY A O 1
ATOM 641 N N . VAL A 1 84 ? 11.321 -7.078 -6.512 1.00 87.12 84 VAL A N 1
ATOM 642 C CA . VAL A 1 84 ? 10.818 -6.047 -5.599 1.00 87.12 84 VAL A CA 1
ATOM 643 C C . VAL A 1 84 ? 9.361 -5.756 -5.946 1.00 87.12 84 VAL A C 1
ATOM 645 O O . VAL A 1 84 ? 9.029 -5.512 -7.107 1.00 87.12 84 VAL A O 1
ATOM 648 N N . ARG A 1 85 ? 8.474 -5.774 -4.951 1.00 90.06 85 ARG A N 1
ATOM 649 C CA . ARG A 1 85 ? 7.059 -5.421 -5.111 1.00 90.06 85 ARG A CA 1
ATOM 650 C C . ARG A 1 85 ? 6.776 -4.046 -4.535 1.00 90.06 85 ARG A C 1
ATOM 652 O O . ARG A 1 85 ? 7.447 -3.581 -3.611 1.00 90.06 85 ARG A O 1
ATOM 659 N N . VAL A 1 86 ? 5.757 -3.407 -5.095 1.00 91.50 86 VAL A N 1
ATOM 660 C CA . VAL A 1 86 ? 5.215 -2.155 -4.570 1.00 91.50 86 VAL A CA 1
ATOM 661 C C . VAL A 1 86 ? 4.232 -2.475 -3.450 1.00 91.50 86 VAL A C 1
ATOM 663 O O . VAL A 1 86 ? 3.333 -3.300 -3.616 1.00 91.50 86 VAL A O 1
ATOM 666 N N . LEU A 1 87 ? 4.393 -1.801 -2.319 1.00 91.31 87 LEU A N 1
ATOM 667 C CA . LEU A 1 87 ? 3.459 -1.809 -1.203 1.00 91.31 87 LEU A CA 1
ATOM 668 C C . LEU A 1 87 ? 2.732 -0.464 -1.159 1.00 91.31 87 LEU A C 1
ATOM 670 O O . LEU A 1 87 ? 3.351 0.590 -1.344 1.00 91.31 87 LEU A O 1
ATOM 674 N N . GLN A 1 88 ? 1.428 -0.511 -0.903 1.00 90.81 88 GLN A N 1
ATOM 675 C CA . GLN A 1 88 ? 0.578 0.670 -0.723 1.00 90.81 88 GLN A CA 1
ATOM 676 C C . GLN A 1 88 ? 0.151 0.794 0.741 1.00 90.81 88 GLN A C 1
ATOM 678 O O . GLN A 1 88 ? 0.144 -0.190 1.471 1.00 90.81 88 GLN A O 1
ATOM 683 N N . GLY A 1 89 ? -0.158 2.004 1.191 1.00 88.12 89 GLY A N 1
ATOM 684 C CA . GLY A 1 89 ? -0.469 2.304 2.588 1.00 88.12 89 GLY A CA 1
ATOM 685 C C . GLY A 1 89 ? -0.410 3.811 2.814 1.00 88.12 89 GLY A C 1
ATOM 686 O O . GLY A 1 89 ? -0.797 4.568 1.928 1.00 88.12 89 GLY A O 1
ATOM 687 N N . GLU A 1 90 ? 0.134 4.259 3.952 1.00 82.62 90 GLU A N 1
ATOM 688 C CA . GLU A 1 90 ? 0.330 5.702 4.204 1.00 82.62 90 GLU A CA 1
ATOM 689 C C . GLU A 1 90 ? 1.226 6.355 3.136 1.00 82.62 90 GLU A C 1
ATOM 691 O O . GLU A 1 90 ? 0.968 7.466 2.678 1.00 82.62 90 GLU A O 1
ATOM 696 N N . HIS A 1 91 ? 2.265 5.637 2.701 1.00 84.38 91 HIS A N 1
ATOM 697 C CA . HIS A 1 91 ? 3.158 6.048 1.620 1.00 84.38 91 HIS A CA 1
ATOM 698 C C . HIS A 1 91 ? 3.502 4.855 0.733 1.00 84.38 91 HIS A C 1
ATOM 700 O O . HIS A 1 91 ? 3.591 3.723 1.214 1.00 84.38 91 HIS A O 1
ATOM 706 N N . ARG A 1 92 ? 3.784 5.104 -0.552 1.00 86.06 92 ARG A N 1
ATOM 707 C CA . ARG A 1 92 ? 4.318 4.069 -1.445 1.00 86.06 92 ARG A CA 1
ATOM 708 C C . ARG A 1 92 ? 5.637 3.547 -0.884 1.00 86.06 92 ARG A C 1
ATOM 710 O O . ARG A 1 92 ? 6.522 4.327 -0.543 1.00 86.06 92 ARG A O 1
ATOM 717 N N . SER A 1 93 ? 5.770 2.232 -0.797 1.00 86.50 93 SER A N 1
ATOM 718 C CA . SER A 1 93 ? 6.988 1.573 -0.328 1.00 86.50 93 SER A CA 1
ATOM 719 C C . SER A 1 93 ? 7.368 0.423 -1.251 1.00 86.50 93 SER A C 1
ATOM 721 O O . SER A 1 93 ? 6.558 -0.039 -2.053 1.00 86.50 93 SER A O 1
ATOM 723 N N . TYR A 1 94 ? 8.620 -0.013 -1.170 1.00 86.00 94 TYR A N 1
ATOM 724 C CA . TYR A 1 94 ? 9.173 -1.058 -2.024 1.00 86.00 94 TYR A CA 1
ATOM 725 C C . TYR A 1 94 ? 9.780 -2.1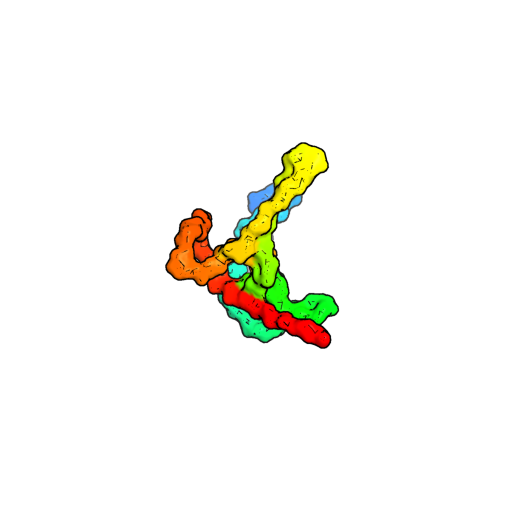33 -1.138 1.00 86.00 94 TYR A C 1
ATOM 727 O O . TYR A 1 94 ? 10.612 -1.814 -0.290 1.00 86.00 94 TYR A O 1
ATOM 735 N N . MET A 1 95 ? 9.360 -3.383 -1.324 1.00 83.12 95 MET A N 1
ATOM 736 C CA . MET A 1 95 ? 9.890 -4.512 -0.561 1.00 83.12 95 MET A CA 1
ATOM 737 C C . MET A 1 95 ? 10.399 -5.608 -1.489 1.00 83.12 95 MET A C 1
ATOM 739 O O . MET A 1 95 ? 9.678 -5.988 -2.419 1.00 83.12 95 MET A O 1
ATOM 743 N N . PRO A 1 96 ? 11.616 -6.131 -1.261 1.00 81.56 96 PRO A N 1
ATOM 744 C CA . PRO A 1 96 ? 12.071 -7.320 -1.957 1.00 81.56 96 PRO A CA 1
ATOM 745 C C . PRO A 1 96 ? 11.172 -8.500 -1.589 1.00 81.56 96 PRO A C 1
ATOM 747 O O . PRO A 1 96 ? 10.772 -8.654 -0.436 1.00 81.56 96 PRO A O 1
ATOM 750 N N . VAL A 1 97 ? 10.854 -9.344 -2.565 1.00 78.75 97 VAL A N 1
ATOM 751 C CA . VAL A 1 97 ? 10.257 -10.650 -2.289 1.00 78.75 97 VAL A CA 1
ATOM 752 C C . VAL A 1 97 ? 11.274 -11.429 -1.458 1.00 78.75 97 VAL A C 1
ATOM 754 O O . VAL A 1 97 ? 12.436 -11.515 -1.850 1.00 78.75 97 VAL A O 1
ATOM 757 N N . PHE A 1 98 ? 10.855 -11.965 -0.311 1.00 68.19 98 PHE A N 1
ATOM 758 C CA . PHE A 1 98 ? 11.727 -12.744 0.565 1.00 68.19 98 PHE A CA 1
ATOM 759 C C . PHE A 1 98 ? 12.127 -14.051 -0.127 1.00 68.19 98 PHE A C 1
ATOM 761 O O . PHE A 1 98 ? 11.447 -15.070 -0.027 1.00 68.19 98 PHE A O 1
ATOM 768 N N . VAL A 1 99 ? 13.231 -14.014 -0.864 1.00 59.34 99 VAL A N 1
ATOM 769 C CA . VAL A 1 99 ? 13.972 -15.206 -1.267 1.00 59.34 99 VAL A CA 1
ATOM 770 C C . VAL A 1 99 ? 14.960 -15.486 -0.137 1.00 59.34 99 VAL A C 1
ATOM 772 O O . VAL A 1 99 ? 15.416 -14.552 0.514 1.00 59.34 99 VAL A O 1
ATOM 775 N N . ARG A 1 100 ? 15.246 -16.762 0.141 1.00 53.62 100 ARG A N 1
ATOM 776 C CA . ARG A 1 100 ? 16.073 -17.235 1.274 1.00 53.62 100 ARG A CA 1
ATOM 777 C C . ARG A 1 100 ? 17.381 -16.461 1.519 1.00 53.62 100 ARG A C 1
ATOM 779 O O . ARG A 1 100 ? 17.891 -16.526 2.631 1.00 53.62 100 ARG A O 1
ATOM 786 N N . ASP A 1 101 ? 17.892 -15.751 0.518 1.00 47.09 101 ASP A N 1
ATOM 787 C CA . ASP A 1 101 ? 19.007 -14.821 0.628 1.00 47.09 101 ASP A CA 1
ATOM 788 C C . ASP A 1 101 ? 18.514 -13.377 0.422 1.00 47.09 101 ASP A C 1
ATOM 790 O O . ASP A 1 101 ? 18.117 -12.977 -0.679 1.00 47.09 101 ASP A O 1
ATOM 794 N N . ILE A 1 102 ? 18.493 -12.594 1.504 1.00 46.91 102 ILE A N 1
ATOM 795 C CA . ILE A 1 102 ? 18.201 -11.163 1.437 1.00 46.91 102 ILE A CA 1
ATOM 796 C C . ILE A 1 102 ? 19.476 -10.499 0.923 1.00 46.91 102 ILE A C 1
ATOM 798 O O . ILE A 1 102 ? 20.316 -10.066 1.710 1.00 46.91 102 ILE A O 1
ATOM 802 N N . GLY A 1 103 ? 19.611 -10.393 -0.400 1.00 47.00 103 GLY A N 1
ATOM 803 C CA . GLY A 1 103 ? 20.597 -9.509 -1.013 1.00 47.00 103 GLY A CA 1
ATOM 804 C C . GLY A 1 103 ? 20.374 -8.088 -0.495 1.00 47.00 103 GLY A C 1
ATOM 805 O O . GLY A 1 103 ? 19.443 -7.420 -0.937 1.00 47.00 103 GLY A O 1
ATOM 806 N N . SER A 1 104 ? 21.155 -7.704 0.521 1.00 47.78 104 SER A N 1
ATOM 807 C CA . SER A 1 104 ? 21.265 -6.379 1.152 1.00 47.78 104 SER A CA 1
ATOM 808 C C . SER A 1 104 ? 20.075 -5.436 0.902 1.00 47.78 104 SER A C 1
ATOM 810 O O . SER A 1 104 ? 20.163 -4.410 0.226 1.00 47.78 104 SER A O 1
ATOM 812 N N . GLY A 1 105 ? 18.926 -5.784 1.483 1.00 43.56 105 GLY A N 1
ATOM 813 C CA . GLY A 1 105 ? 17.702 -4.995 1.410 1.00 43.56 105 GLY A CA 1
ATOM 814 C C . GLY A 1 105 ? 17.747 -3.752 2.301 1.00 43.56 105 GLY A C 1
ATOM 815 O O . GLY A 1 105 ? 17.166 -3.753 3.378 1.00 43.56 105 GLY A O 1
ATOM 816 N N . GLY A 1 106 ? 18.374 -2.680 1.811 1.00 51.34 106 GLY A N 1
ATOM 817 C CA . GLY A 1 106 ? 18.116 -1.297 2.227 1.00 51.34 106 GLY A CA 1
ATOM 818 C C . GLY A 1 106 ? 18.863 -0.785 3.467 1.00 51.34 106 GLY A C 1
ATOM 819 O O . GLY A 1 106 ? 18.975 -1.438 4.498 1.00 51.34 106 GLY A O 1
ATOM 820 N N . CYS A 1 107 ? 19.325 0.465 3.381 1.00 52.47 107 CYS A N 1
ATOM 821 C CA . CYS A 1 107 ? 19.878 1.223 4.501 1.00 52.47 107 CYS A CA 1
ATOM 822 C C . CYS A 1 107 ? 18.731 1.688 5.423 1.00 52.47 107 CYS A C 1
ATOM 824 O O . CYS A 1 107 ? 18.226 2.807 5.305 1.00 52.47 107 CYS A O 1
ATOM 826 N N . SER A 1 108 ? 18.238 0.815 6.306 1.00 51.44 108 SER A N 1
ATOM 827 C CA . SER A 1 108 ? 17.179 1.173 7.254 1.00 51.44 108 SER A CA 1
ATOM 828 C C . SER A 1 108 ? 17.763 1.940 8.448 1.00 51.44 108 SER A C 1
ATOM 830 O O . SER A 1 108 ? 18.077 1.364 9.483 1.00 51.44 108 SER A O 1
ATOM 832 N N . ILE A 1 109 ? 17.871 3.268 8.324 1.00 48.06 109 ILE A N 1
ATOM 833 C CA . ILE A 1 109 ? 18.277 4.199 9.405 1.00 48.06 109 ILE A CA 1
ATOM 834 C C . ILE A 1 109 ? 17.290 4.196 10.599 1.00 48.06 109 ILE A C 1
ATOM 836 O O . ILE A 1 109 ? 17.565 4.759 11.657 1.00 48.06 109 ILE A O 1
ATOM 840 N N . ARG A 1 110 ? 16.124 3.549 10.472 1.00 42.50 110 ARG A N 1
ATOM 841 C CA . ARG A 1 110 ? 15.130 3.392 11.545 1.00 42.50 110 ARG A CA 1
ATOM 842 C C . ARG A 1 110 ? 14.512 1.990 11.525 1.00 42.50 110 ARG A C 1
ATOM 844 O O . ARG A 1 110 ? 14.363 1.438 10.434 1.00 42.50 110 ARG A O 1
ATOM 851 N N . PRO A 1 111 ? 14.070 1.454 12.684 1.00 46.75 111 PRO A N 1
ATOM 852 C CA . PRO A 1 111 ? 13.291 0.221 12.737 1.00 46.75 111 PRO A CA 1
ATOM 853 C C . PRO A 1 111 ? 12.099 0.332 11.788 1.00 46.75 111 PRO A C 1
ATOM 855 O O . PRO A 1 111 ? 11.306 1.283 11.903 1.00 46.75 111 PRO A O 1
ATOM 858 N N . MET A 1 112 ? 11.996 -0.607 10.843 1.00 47.25 112 MET A N 1
ATOM 859 C CA . MET A 1 112 ? 10.869 -0.655 9.916 1.00 47.25 112 MET A CA 1
ATOM 860 C C . MET A 1 112 ? 9.567 -0.627 10.731 1.00 47.25 112 MET A C 1
ATOM 862 O O . MET A 1 112 ? 9.432 -1.393 11.687 1.00 47.25 112 MET A O 1
ATOM 866 N N . PRO A 1 113 ? 8.610 0.271 10.437 1.00 52.84 113 PRO A N 1
ATOM 867 C CA . PRO A 1 113 ? 7.252 0.122 10.944 1.00 52.84 113 PRO A CA 1
ATOM 868 C C . PRO A 1 113 ? 6.707 -1.224 10.429 1.00 52.84 113 PRO A C 1
ATOM 870 O O . PRO A 1 113 ? 6.392 -1.360 9.254 1.00 52.84 113 PRO A O 1
ATOM 873 N N . GLY A 1 114 ? 6.707 -2.239 11.294 1.00 64.44 114 GLY A N 1
ATOM 874 C CA . GLY A 1 114 ? 6.644 -3.660 10.927 1.00 64.44 114 GLY A CA 1
ATOM 875 C C . GLY A 1 114 ? 5.257 -4.216 10.615 1.00 64.44 114 GLY A C 1
ATOM 876 O O . GLY A 1 114 ? 5.020 -5.396 10.845 1.00 64.44 114 GLY A O 1
ATOM 877 N N . ASN A 1 115 ? 4.338 -3.395 10.114 1.00 81.38 115 ASN A N 1
ATOM 878 C CA . ASN A 1 115 ? 2.980 -3.840 9.825 1.00 81.38 115 ASN A CA 1
ATOM 879 C C . ASN A 1 115 ? 2.820 -4.050 8.321 1.00 81.38 115 ASN A C 1
ATOM 881 O O . ASN A 1 115 ? 2.425 -3.135 7.598 1.00 81.38 115 ASN A O 1
ATOM 885 N N . PHE A 1 116 ? 3.138 -5.256 7.860 1.00 86.50 116 PHE A N 1
ATOM 886 C CA . PHE A 1 116 ? 2.894 -5.687 6.487 1.00 86.50 116 PHE A CA 1
ATOM 887 C C . PHE A 1 116 ? 1.695 -6.626 6.453 1.00 86.50 116 PHE A C 1
ATOM 889 O O . PHE A 1 116 ? 1.581 -7.533 7.274 1.00 86.50 116 PHE A O 1
ATOM 896 N N . GLY A 1 117 ? 0.809 -6.408 5.495 1.00 90.06 117 GLY A N 1
ATOM 897 C CA . GLY A 1 117 ? -0.367 -7.225 5.265 1.00 90.06 117 GLY A CA 1
ATOM 898 C C . GLY A 1 117 ? -0.665 -7.328 3.780 1.00 90.06 117 GLY A C 1
ATOM 899 O O . GLY A 1 117 ? 0.151 -6.986 2.924 1.00 90.06 117 GLY A O 1
ATOM 900 N N . PHE A 1 118 ? -1.851 -7.811 3.461 1.00 92.19 118 PHE A N 1
ATOM 901 C CA . PHE A 1 118 ? -2.307 -7.941 2.090 1.00 92.19 118 PHE A CA 1
ATOM 902 C C . PHE A 1 118 ? -3.825 -7.863 2.053 1.00 92.19 118 PHE A C 1
ATOM 904 O O . PHE A 1 118 ? -4.507 -8.044 3.064 1.00 92.19 118 PHE A O 1
ATOM 911 N N . ARG A 1 119 ? -4.337 -7.639 0.850 1.00 92.44 119 ARG A N 1
ATOM 912 C CA . ARG A 1 119 ? -5.750 -7.740 0.529 1.00 92.44 119 ARG A CA 1
ATOM 913 C C . ARG A 1 119 ? -5.899 -8.706 -0.627 1.00 92.44 119 ARG A C 1
ATOM 915 O O . ARG A 1 119 ? -5.177 -8.610 -1.616 1.00 92.44 119 ARG A O 1
ATOM 922 N N . VAL A 1 120 ? -6.828 -9.640 -0.485 1.00 93.81 120 VAL A N 1
ATOM 923 C CA . VAL A 1 120 ? -7.167 -10.562 -1.565 1.00 93.81 120 VAL A CA 1
ATOM 924 C C . VAL A 1 120 ? -8.137 -9.860 -2.502 1.00 93.81 120 VAL A C 1
ATOM 926 O O . VAL A 1 120 ? -9.093 -9.222 -2.062 1.00 93.81 120 VAL A O 1
ATOM 929 N N . VAL A 1 121 ? -7.868 -9.983 -3.792 1.00 94.06 121 VAL A N 1
ATOM 930 C CA . VAL A 1 121 ? -8.741 -9.539 -4.874 1.00 94.06 121 VAL A CA 1
ATOM 931 C C . VAL A 1 121 ? -9.103 -10.758 -5.711 1.00 94.06 121 VAL A C 1
ATOM 933 O O . VAL A 1 121 ? -8.320 -11.706 -5.786 1.00 94.06 121 VAL A O 1
ATOM 936 N N . ARG A 1 122 ? -10.292 -10.748 -6.308 1.00 95.25 122 ARG A N 1
ATOM 937 C CA . ARG A 1 122 ? -10.732 -11.780 -7.248 1.00 95.25 122 ARG A CA 1
ATOM 938 C C . ARG A 1 122 ? -11.335 -11.124 -8.477 1.00 95.25 122 ARG A C 1
ATOM 940 O O . ARG A 1 122 ? -11.924 -10.048 -8.356 1.00 95.25 122 ARG A O 1
ATOM 947 N N . ASP A 1 123 ? -11.215 -11.806 -9.603 1.00 95.44 123 ASP A N 1
ATOM 948 C CA . ASP A 1 123 ? -11.946 -11.456 -10.814 1.00 95.44 123 ASP A CA 1
ATOM 949 C C . ASP A 1 123 ? -13.447 -11.744 -10.629 1.00 95.44 123 ASP A C 1
ATOM 951 O O . ASP A 1 123 ? -13.843 -12.486 -9.716 1.00 95.44 123 ASP A O 1
ATOM 955 N N . LEU A 1 124 ? -14.272 -11.089 -11.449 1.00 88.62 124 LEU A N 1
ATOM 956 C CA . LEU A 1 124 ? -15.733 -11.207 -11.419 1.00 88.62 124 LEU A CA 1
ATOM 957 C C . LEU A 1 124 ? -16.227 -12.442 -12.172 1.00 88.62 124 LEU A C 1
ATOM 959 O O . LEU A 1 124 ? -15.686 -12.718 -13.265 1.00 88.62 124 LEU A O 1
#

Radius of gyration: 23.13 Å; chains: 1; bounding box: 38×55×79 Å